Protein AF-A0A7X5US56-F1 (afdb_monomer)

Secondary structure (DSSP, 8-state):
-HHHHHHHHHHHTT-HHHHHHHHHHHHT--S-HHHHHHHHHHHHHHHHT--S-HHHHHHHHHHHHHH--

Sequence (69 aa):
MLLDGLLSGFCARRDLRSLCLLLPAYLGDLGGDDDAERLATHARMLHAERRLPEDAQAALSEVIEALAG

Radius of gyration: 10.99 Å; Cα contacts (8 Å, |Δi|>4): 50; chains: 1; bounding box: 29×21×29 Å

Organism: NCBI:txid1128677

pLDDT: mean 90.64, std 6.95, range [56.97, 95.75]

Structure (mmCIF, N/CA/C/O backbone):
data_AF-A0A7X5US56-F1
#
_entry.id   AF-A0A7X5US56-F1
#
loop_
_atom_site.group_PDB
_atom_site.id
_atom_site.type_symbol
_atom_site.label_atom_id
_atom_site.label_alt_id
_atom_site.label_comp_id
_atom_site.label_asym_id
_atom_site.label_entity_id
_atom_site.label_seq_id
_atom_site.pdbx_PDB_ins_code
_atom_site.Cartn_x
_atom_site.Cartn_y
_atom_site.Cartn_z
_atom_site.occupancy
_atom_site.B_iso_or_equiv
_atom_site.auth_seq_id
_atom_site.auth_comp_id
_atom_site.auth_asym_id
_atom_site.auth_atom_id
_atom_site.pdbx_PDB_model_num
ATO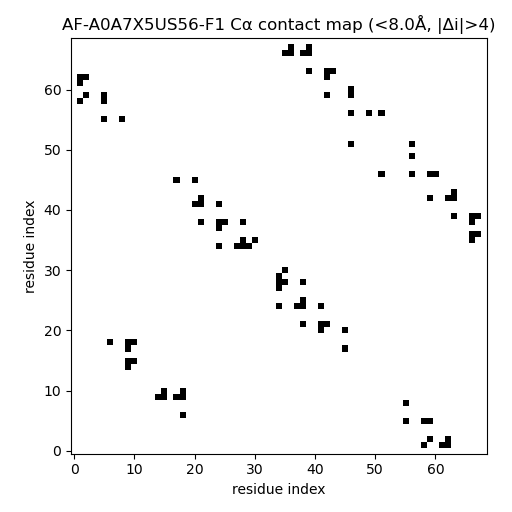M 1 N N . MET A 1 1 ? 1.715 -9.033 -1.226 1.00 61.06 1 MET A N 1
ATOM 2 C CA . MET A 1 1 ? 2.860 -8.145 -0.931 1.00 61.06 1 MET A CA 1
ATOM 3 C C . MET A 1 1 ? 2.450 -7.200 0.195 1.00 61.06 1 MET A C 1
ATOM 5 O O . MET A 1 1 ? 1.259 -6.952 0.320 1.00 61.06 1 MET A O 1
ATOM 9 N N . LEU A 1 2 ? 3.364 -6.727 1.054 1.00 79.56 2 LEU A N 1
ATOM 10 C CA . LEU A 1 2 ? 3.047 -5.928 2.264 1.00 79.56 2 LEU A CA 1
ATOM 11 C C . LEU A 1 2 ? 2.065 -4.767 1.999 1.00 79.56 2 LEU A C 1
ATOM 13 O O . LEU A 1 2 ? 1.144 -4.528 2.782 1.00 79.56 2 LEU A O 1
ATOM 17 N N . LEU A 1 3 ? 2.198 -4.121 0.839 1.00 87.00 3 LEU A N 1
ATOM 18 C CA . LEU A 1 3 ? 1.322 -3.039 0.403 1.00 87.00 3 LEU A CA 1
ATOM 19 C C . LEU A 1 3 ? -0.129 -3.481 0.136 1.00 87.00 3 LEU A C 1
ATOM 21 O O . LEU A 1 3 ? -1.049 -2.758 0.505 1.00 87.00 3 LEU A O 1
ATOM 25 N N . ASP A 1 4 ? -0.369 -4.674 -0.415 1.00 89.44 4 ASP A N 1
ATOM 26 C CA . AS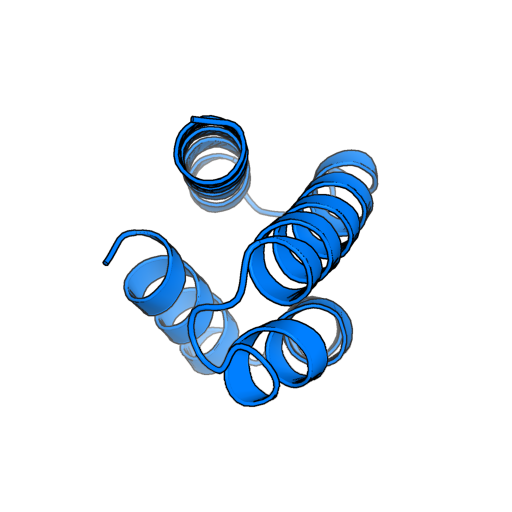P A 1 4 ? -1.733 -5.175 -0.666 1.00 89.44 4 ASP A CA 1
ATOM 27 C C . ASP A 1 4 ? -2.505 -5.357 0.648 1.00 89.44 4 ASP A C 1
ATOM 29 O O . ASP A 1 4 ? -3.690 -5.035 0.741 1.00 89.44 4 ASP A O 1
ATOM 33 N N . GLY A 1 5 ? -1.818 -5.846 1.687 1.00 91.12 5 GLY A N 1
ATOM 34 C CA . GLY A 1 5 ? -2.383 -5.988 3.029 1.00 91.12 5 GLY A CA 1
ATOM 35 C C . GLY A 1 5 ? -2.746 -4.633 3.632 1.00 91.12 5 GLY A C 1
ATOM 36 O O . GLY A 1 5 ? -3.844 -4.461 4.168 1.00 91.12 5 GLY A O 1
ATOM 37 N N . LEU A 1 6 ? -1.864 -3.644 3.465 1.00 92.44 6 LEU A N 1
ATOM 38 C CA . LEU A 1 6 ? -2.098 -2.276 3.912 1.00 92.44 6 LEU A CA 1
ATOM 39 C C . LEU A 1 6 ? -3.298 -1.634 3.185 1.00 92.44 6 LEU A C 1
ATOM 41 O O . LEU A 1 6 ? -4.197 -1.090 3.833 1.00 92.44 6 LEU A O 1
ATOM 45 N N . LEU A 1 7 ? -3.363 -1.762 1.855 1.00 93.94 7 LEU A N 1
ATOM 46 C CA . LEU A 1 7 ? -4.472 -1.266 1.034 1.00 93.94 7 LEU A CA 1
ATOM 47 C C . LEU A 1 7 ? -5.793 -1.954 1.396 1.00 93.94 7 LEU A C 1
ATOM 49 O O . LEU A 1 7 ? -6.808 -1.277 1.565 1.00 93.94 7 LEU A O 1
ATOM 53 N N . SER A 1 8 ? -5.782 -3.273 1.602 1.00 94.12 8 SER A N 1
ATOM 54 C CA . SER A 1 8 ? -6.951 -4.021 2.075 1.00 94.12 8 SER A CA 1
ATOM 55 C C . SER A 1 8 ? -7.443 -3.500 3.432 1.00 94.12 8 SER A C 1
ATOM 57 O O . SER A 1 8 ? -8.646 -3.308 3.628 1.00 94.12 8 SER A O 1
ATOM 59 N N . GLY A 1 9 ? -6.527 -3.195 4.356 1.00 93.69 9 GLY A N 1
ATOM 60 C CA . GLY A 1 9 ? -6.853 -2.586 5.647 1.00 93.69 9 GLY A CA 1
ATOM 61 C C . GLY A 1 9 ? -7.468 -1.186 5.520 1.00 93.69 9 GLY A C 1
ATOM 62 O O . GLY A 1 9 ? -8.407 -0.848 6.247 1.00 93.69 9 GLY A O 1
ATOM 63 N N . PHE A 1 10 ? -6.990 -0.359 4.587 1.00 95.06 10 PHE A N 1
ATOM 64 C CA . PHE A 1 10 ? -7.606 0.943 4.306 1.00 95.06 10 PHE A CA 1
ATOM 65 C C . PHE A 1 10 ? -8.994 0.808 3.673 1.00 95.06 10 PHE A C 1
ATOM 67 O O . PHE A 1 10 ? -9.916 1.514 4.086 1.00 95.06 10 PHE A O 1
ATOM 74 N N . CYS A 1 11 ? -9.177 -0.133 2.744 1.00 94.94 11 CYS A N 1
ATOM 75 C CA . CYS A 1 11 ? -10.472 -0.439 2.138 1.00 94.94 11 CYS A CA 1
ATOM 76 C C . CYS A 1 11 ? -11.502 -0.877 3.187 1.00 94.94 11 CYS A C 1
ATOM 78 O O . CYS A 1 11 ? -12.596 -0.314 3.241 1.00 94.94 11 CYS A O 1
ATOM 80 N N . ALA A 1 12 ? -11.137 -1.811 4.070 1.00 95.44 12 ALA A N 1
ATOM 81 C CA . ALA A 1 12 ? -12.015 -2.300 5.134 1.00 95.44 12 ALA A CA 1
ATOM 82 C C . ALA A 1 12 ? -12.470 -1.181 6.090 1.00 95.44 12 ALA A C 1
ATOM 84 O O . ALA A 1 12 ? -13.613 -1.172 6.545 1.00 95.44 12 ALA A O 1
ATOM 85 N N . ARG A 1 13 ? -11.594 -0.202 6.358 1.00 93.69 13 ARG A N 1
ATOM 86 C CA . ARG A 1 13 ? -11.875 0.956 7.226 1.00 93.69 13 ARG A CA 1
ATOM 87 C C . ARG A 1 13 ? -12.493 2.151 6.496 1.00 93.69 13 ARG A C 1
ATOM 89 O O . ARG A 1 13 ? -12.804 3.148 7.141 1.00 93.69 13 ARG A O 1
ATOM 96 N N . ARG A 1 14 ? -12.675 2.074 5.171 1.00 94.88 14 ARG A N 1
ATOM 97 C CA . ARG A 1 14 ? -13.092 3.201 4.315 1.00 94.88 14 ARG A CA 1
ATOM 98 C C . ARG A 1 14 ? -12.196 4.439 4.496 1.00 94.88 14 ARG A C 1
ATOM 100 O O . ARG A 1 14 ? -12.684 5.568 4.463 1.00 94.88 14 ARG A O 1
ATOM 107 N N . ASP A 1 15 ? -10.888 4.240 4.670 1.00 95.12 15 ASP A N 1
ATOM 108 C CA . ASP A 1 15 ? -9.916 5.334 4.799 1.00 95.12 15 ASP A CA 1
ATOM 109 C C . ASP A 1 15 ? -9.594 5.936 3.424 1.00 95.12 15 ASP A C 1
ATOM 111 O O . ASP A 1 15 ? -8.544 5.704 2.823 1.00 95.12 15 ASP A O 1
ATOM 115 N N . LEU A 1 16 ? -10.548 6.712 2.908 1.00 94.75 1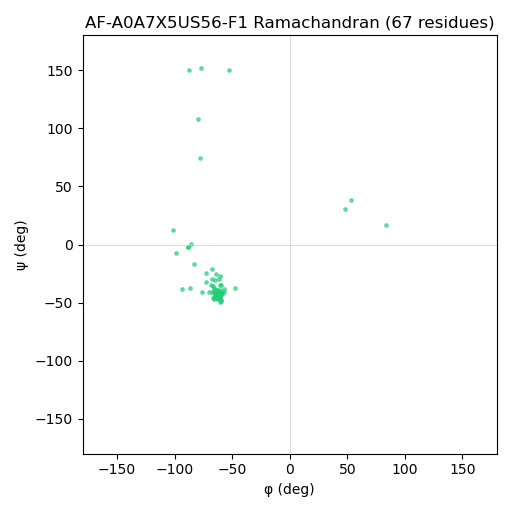6 LEU A N 1
ATOM 116 C CA . LEU A 1 16 ? -10.468 7.307 1.577 1.00 94.75 16 LEU A CA 1
ATOM 117 C C . LEU A 1 16 ? -9.279 8.259 1.432 1.00 94.75 16 LEU A C 1
ATOM 119 O O . LEU A 1 16 ? -8.734 8.367 0.342 1.00 94.75 16 LEU A O 1
ATOM 123 N N . ARG A 1 17 ? -8.841 8.924 2.510 1.00 93.75 17 ARG A N 1
ATOM 124 C CA . ARG A 1 17 ? -7.671 9.811 2.448 1.00 93.75 17 ARG A CA 1
ATOM 125 C C . ARG A 1 17 ? -6.398 9.028 2.152 1.00 93.75 17 ARG A C 1
ATOM 127 O O . ARG A 1 17 ? -5.645 9.431 1.273 1.00 93.75 17 ARG A O 1
ATOM 134 N N . SER A 1 18 ? -6.176 7.911 2.848 1.00 94.75 18 SER A N 1
ATOM 135 C CA . SER A 1 18 ? -4.998 7.061 2.611 1.00 94.75 18 SER A CA 1
ATOM 136 C C . SER A 1 18 ? -5.047 6.433 1.223 1.00 94.75 18 SER A C 1
ATOM 138 O O . SER A 1 18 ? -4.051 6.433 0.503 1.00 94.75 18 SER A O 1
ATOM 140 N N . LEU A 1 19 ? -6.231 5.964 0.818 1.00 94.56 19 LEU A N 1
ATOM 141 C CA . LEU A 1 19 ? -6.445 5.363 -0.496 1.00 94.56 19 LEU A CA 1
ATOM 142 C C . LEU A 1 19 ? -6.230 6.363 -1.637 1.00 94.56 19 LEU A C 1
ATOM 144 O O . LEU A 1 19 ? -5.551 6.023 -2.597 1.00 94.56 19 LEU A O 1
ATOM 148 N N . CYS A 1 20 ? -6.734 7.597 -1.535 1.00 94.06 20 CYS A N 1
ATOM 149 C CA . CYS A 1 20 ? -6.519 8.625 -2.560 1.00 94.06 20 CYS A CA 1
ATOM 150 C C . CYS A 1 20 ? -5.040 8.969 -2.762 1.00 94.06 20 CYS A C 1
ATOM 152 O O . CYS A 1 20 ? 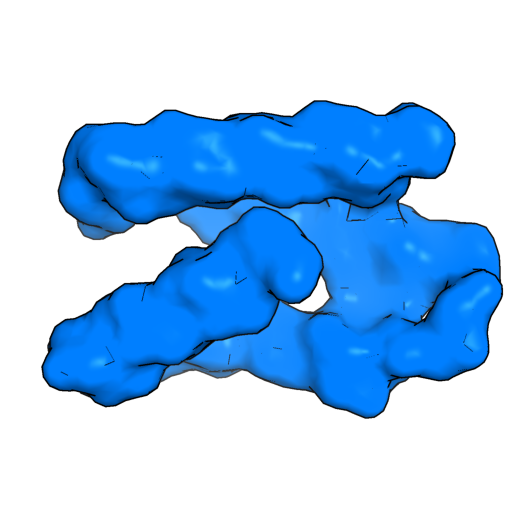-4.672 9.400 -3.850 1.00 94.06 20 CYS A O 1
ATOM 154 N N . LEU A 1 21 ? -4.208 8.799 -1.732 1.00 93.19 21 LEU A N 1
ATOM 155 C CA . LEU A 1 21 ? -2.790 9.131 -1.803 1.00 93.19 21 LEU A CA 1
ATOM 156 C C . LEU A 1 21 ? -1.953 7.973 -2.363 1.00 93.19 21 LEU A C 1
ATOM 158 O O . LEU A 1 21 ? -1.032 8.210 -3.138 1.00 93.19 21 LEU A O 1
ATOM 162 N N . LEU A 1 22 ? -2.289 6.725 -2.018 1.00 93.38 22 LEU A N 1
ATOM 163 C CA . LEU A 1 22 ? -1.518 5.549 -2.439 1.00 93.38 22 LEU A CA 1
ATOM 164 C C . LEU A 1 22 ? -2.023 4.876 -3.720 1.00 93.38 22 LEU A C 1
ATOM 166 O O . LEU A 1 22 ? -1.203 4.436 -4.523 1.00 93.38 22 LEU A O 1
ATOM 170 N N . LEU A 1 23 ? -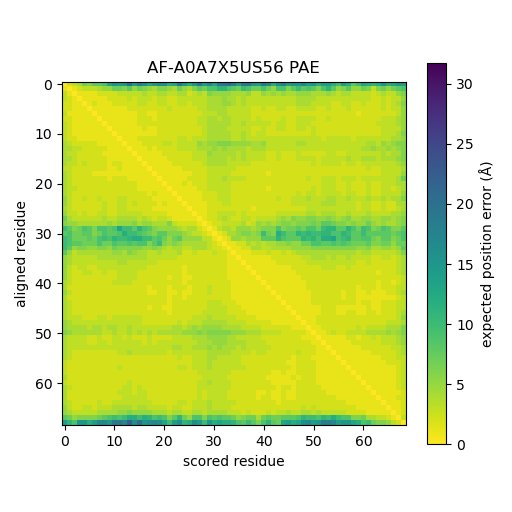3.341 4.782 -3.939 1.00 93.12 23 LEU A N 1
ATOM 171 C CA . LEU A 1 23 ? -3.896 4.026 -5.071 1.00 93.12 23 LEU A CA 1
ATOM 172 C C . LEU A 1 23 ? -3.429 4.529 -6.443 1.00 93.12 23 LEU A C 1
ATOM 174 O O . LEU A 1 23 ? -3.126 3.679 -7.277 1.00 93.12 23 LEU A O 1
ATOM 178 N N . PRO A 1 24 ? -3.343 5.848 -6.718 1.00 92.44 24 PRO A N 1
ATOM 179 C CA . PRO A 1 24 ? -2.875 6.311 -8.022 1.00 92.44 24 PRO A CA 1
ATOM 180 C C . PRO A 1 24 ? -1.434 5.884 -8.314 1.00 92.44 24 PRO A C 1
ATOM 182 O O . PRO A 1 24 ? -1.136 5.466 -9.430 1.00 92.44 24 PRO A O 1
ATOM 185 N N . ALA A 1 25 ? -0.549 5.956 -7.315 1.00 92.00 25 ALA A N 1
ATOM 186 C CA . ALA A 1 25 ? 0.841 5.542 -7.470 1.00 92.00 25 ALA A CA 1
ATOM 187 C C . ALA A 1 25 ? 0.962 4.019 -7.614 1.00 92.00 25 ALA A C 1
ATOM 189 O O . ALA A 1 25 ? 1.691 3.568 -8.486 1.00 92.00 25 ALA A O 1
ATOM 190 N N . TY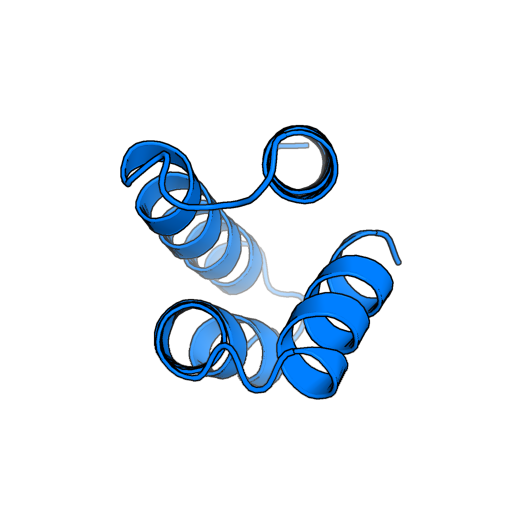R A 1 26 ? 0.193 3.253 -6.832 1.00 91.31 26 TYR A N 1
ATOM 191 C CA . TYR A 1 26 ? 0.166 1.788 -6.878 1.00 91.31 26 TYR A CA 1
ATOM 192 C C . TYR A 1 26 ? -0.391 1.235 -8.198 1.00 91.31 26 TYR A C 1
ATOM 194 O O . TYR A 1 26 ? 0.190 0.334 -8.782 1.00 91.31 26 TYR A O 1
ATOM 202 N N . LEU A 1 27 ? -1.506 1.777 -8.702 1.00 90.56 27 LEU A N 1
ATOM 203 C CA . LEU A 1 27 ? -2.087 1.335 -9.979 1.00 90.56 27 LEU A CA 1
ATOM 204 C C . LEU A 1 27 ? -1.277 1.799 -11.193 1.00 90.56 27 LEU A C 1
ATOM 206 O O . LEU A 1 27 ? -1.386 1.208 -12.264 1.00 90.56 27 LEU A O 1
ATOM 210 N N . GLY A 1 28 ? -0.521 2.885 -11.036 1.00 87.25 28 GLY A N 1
ATOM 211 C CA . GLY A 1 28 ? 0.404 3.381 -12.045 1.00 87.25 28 GLY A CA 1
ATOM 212 C C . GLY A 1 28 ? 1.786 2.734 -11.981 1.00 87.25 28 GLY A C 1
ATOM 213 O O . GLY A 1 28 ? 2.640 3.150 -12.755 1.00 87.25 28 GLY A O 1
ATOM 214 N N . ASP A 1 29 ? 2.023 1.797 -11.061 1.00 86.31 29 ASP A N 1
ATOM 215 C CA . ASP A 1 29 ? 3.283 1.067 -10.973 1.00 86.31 29 ASP A CA 1
ATOM 216 C C . ASP A 1 29 ? 3.315 -0.055 -12.011 1.00 86.31 29 ASP A C 1
ATOM 218 O O . ASP A 1 29 ? 2.590 -1.047 -11.911 1.00 86.31 29 ASP A O 1
ATOM 222 N N . LEU A 1 30 ? 4.128 0.139 -13.052 1.00 84.50 30 LEU A N 1
ATOM 223 C CA . LEU A 1 30 ? 4.319 -0.828 -14.130 1.00 84.50 30 LEU A CA 1
ATOM 224 C C . LEU A 1 30 ? 5.624 -1.623 -13.964 1.00 84.50 30 LEU A C 1
ATOM 226 O O . LEU A 1 30 ? 6.032 -2.325 -14.892 1.00 84.50 30 LEU A O 1
ATOM 230 N N . GLY A 1 31 ? 6.264 -1.537 -12.791 1.00 80.69 31 GLY A N 1
ATOM 231 C CA . GLY A 1 31 ? 7.520 -2.212 -12.469 1.00 80.69 31 GLY A CA 1
ATOM 232 C C . GLY A 1 31 ? 8.772 -1.470 -12.939 1.00 80.69 31 GLY A C 1
ATOM 233 O O . GLY A 1 31 ? 9.829 -2.090 -13.049 1.00 80.69 31 GLY A O 1
ATOM 234 N N . GLY A 1 32 ? 8.661 -0.178 -13.264 1.00 83.38 32 GLY A N 1
ATOM 235 C CA . GLY A 1 32 ? 9.811 0.680 -13.550 1.00 83.38 32 GLY A CA 1
ATOM 236 C C . GLY A 1 32 ? 10.386 1.315 -12.283 1.00 83.38 32 GLY A C 1
ATOM 237 O O . GLY A 1 32 ? 9.647 1.627 -11.352 1.00 83.38 32 GLY A O 1
ATOM 238 N N . ASP A 1 33 ? 11.692 1.583 -12.270 1.00 78.88 33 ASP A N 1
ATOM 239 C CA . ASP A 1 33 ? 12.367 2.221 -11.126 1.00 78.88 33 ASP A CA 1
ATOM 240 C C . ASP A 1 33 ? 11.738 3.586 -10.766 1.00 78.88 33 ASP A C 1
ATOM 242 O O . ASP A 1 33 ? 11.537 3.906 -9.593 1.00 78.88 33 ASP A O 1
ATOM 246 N N . ASP A 1 34 ? 11.337 4.365 -11.780 1.00 85.38 34 ASP A N 1
ATOM 247 C CA . ASP A 1 34 ? 10.644 5.651 -11.601 1.00 85.38 34 ASP A CA 1
ATOM 248 C C . ASP A 1 34 ? 9.260 5.495 -10.944 1.00 85.38 34 ASP A C 1
ATOM 250 O O . ASP A 1 34 ? 8.788 6.389 -10.232 1.00 85.38 34 ASP A O 1
ATOM 254 N N . ASP A 1 35 ? 8.588 4.367 -11.177 1.00 88.00 35 ASP A N 1
ATOM 255 C CA . ASP A 1 35 ? 7.284 4.086 -10.588 1.00 88.00 35 ASP A CA 1
ATOM 256 C C . ASP A 1 35 ? 7.413 3.674 -9.117 1.00 88.00 35 ASP A C 1
ATOM 258 O O . ASP A 1 35 ? 6.652 4.169 -8.275 1.00 88.00 35 ASP A O 1
ATOM 262 N N . ALA A 1 36 ? 8.418 2.851 -8.797 1.00 87.25 36 ALA A N 1
ATOM 263 C CA . ALA A 1 36 ? 8.736 2.453 -7.430 1.00 87.25 36 ALA A CA 1
ATOM 264 C C . ALA A 1 36 ? 9.093 3.669 -6.561 1.00 87.25 36 ALA A C 1
ATOM 266 O O . ALA A 1 36 ? 8.549 3.823 -5.463 1.00 87.25 36 ALA A O 1
ATOM 267 N N . GLU A 1 37 ? 9.910 4.602 -7.066 1.00 90.81 37 GLU A N 1
ATOM 268 C CA . GLU A 1 37 ? 10.248 5.828 -6.328 1.00 90.81 37 GLU A CA 1
ATOM 269 C C . GLU A 1 37 ? 9.030 6.751 -6.158 1.00 90.81 37 GLU A C 1
ATOM 271 O O . GLU A 1 37 ? 8.835 7.368 -5.101 1.00 90.81 37 GLU A O 1
ATOM 276 N N . ARG A 1 38 ? 8.144 6.820 -7.163 1.00 91.31 38 ARG A N 1
ATOM 277 C CA . ARG A 1 38 ? 6.886 7.573 -7.055 1.00 91.31 38 ARG A CA 1
ATOM 278 C C . ARG A 1 38 ? 5.987 6.980 -5.972 1.00 91.31 38 ARG A C 1
ATOM 280 O O . ARG A 1 38 ? 5.426 7.734 -5.171 1.00 91.31 38 ARG A O 1
ATOM 287 N N . LEU A 1 39 ? 5.867 5.656 -5.909 1.00 92.81 39 LEU A N 1
ATOM 288 C CA . LEU A 1 39 ? 5.117 4.956 -4.869 1.00 92.81 39 LEU A CA 1
ATOM 289 C C . LEU A 1 39 ? 5.744 5.155 -3.483 1.00 92.81 39 LEU A C 1
ATOM 291 O O . LEU A 1 39 ? 5.032 5.507 -2.538 1.00 92.81 39 LEU A O 1
ATOM 295 N N . ALA A 1 40 ? 7.069 5.041 -3.372 1.00 92.88 40 ALA A N 1
ATOM 296 C CA . ALA A 1 40 ? 7.812 5.292 -2.140 1.00 92.88 40 ALA A CA 1
ATOM 297 C C . ALA A 1 40 ? 7.596 6.723 -1.629 1.00 92.88 40 ALA A C 1
ATOM 299 O O . ALA A 1 40 ? 7.356 6.940 -0.441 1.00 92.88 40 ALA A O 1
ATOM 300 N N . THR A 1 41 ? 7.606 7.709 -2.527 1.00 94.56 41 THR A N 1
ATOM 301 C CA . THR A 1 41 ? 7.350 9.116 -2.192 1.00 94.56 41 THR A CA 1
ATOM 302 C C . THR A 1 41 ? 5.967 9.307 -1.572 1.00 94.56 41 THR A C 1
ATOM 304 O O . THR A 1 41 ? 5.848 9.912 -0.504 1.00 94.56 41 THR A O 1
ATOM 307 N N . HIS A 1 42 ? 4.923 8.743 -2.181 1.00 95.12 42 HIS A N 1
ATOM 308 C CA . HIS A 1 42 ? 3.562 8.834 -1.647 1.00 95.12 42 HIS A CA 1
ATOM 309 C C . HIS A 1 42 ? 3.427 8.085 -0.311 1.00 95.12 42 HIS A C 1
ATOM 311 O O . HIS A 1 42 ? 2.811 8.594 0.628 1.00 95.12 42 HIS A O 1
ATOM 317 N N . ALA A 1 43 ? 4.066 6.922 -0.169 1.00 94.56 43 ALA A N 1
ATOM 318 C CA . ALA A 1 43 ? 4.107 6.189 1.094 1.00 94.56 43 ALA A CA 1
ATOM 319 C C . ALA A 1 43 ? 4.772 7.004 2.217 1.00 94.56 43 ALA A C 1
ATOM 321 O O . ALA A 1 43 ? 4.210 7.115 3.309 1.00 94.56 43 ALA A O 1
ATOM 322 N N . ARG A 1 44 ? 5.909 7.659 1.942 1.00 95.50 44 ARG A N 1
ATOM 323 C CA . ARG A 1 44 ? 6.59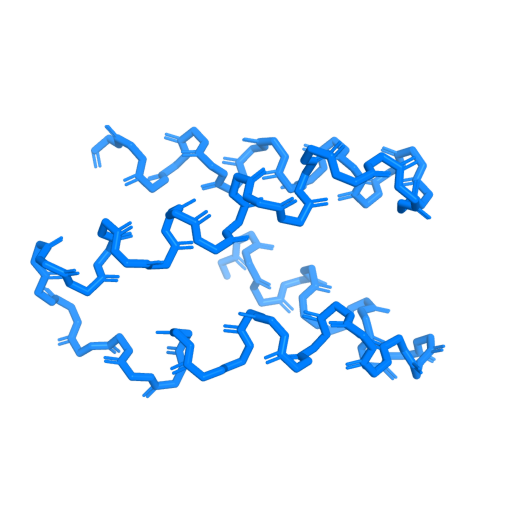1 8.556 2.893 1.00 95.50 44 ARG A CA 1
ATOM 324 C C . ARG A 1 44 ? 5.720 9.753 3.277 1.00 95.50 44 ARG A C 1
ATOM 326 O O . ARG A 1 44 ? 5.670 10.103 4.455 1.00 95.50 44 ARG A O 1
ATOM 333 N N . MET A 1 45 ? 5.005 10.351 2.321 1.00 95.38 45 MET A N 1
ATOM 334 C CA . MET A 1 45 ? 4.064 11.444 2.597 1.00 95.38 45 MET A CA 1
ATOM 335 C C . MET A 1 45 ? 2.953 11.000 3.551 1.00 95.38 45 MET A C 1
ATOM 337 O O . MET A 1 45 ? 2.737 11.653 4.570 1.00 95.38 45 MET A O 1
ATOM 341 N N . LEU A 1 46 ? 2.304 9.862 3.277 1.00 95.25 46 LEU A N 1
ATOM 342 C CA . LEU A 1 46 ? 1.278 9.313 4.167 1.00 95.25 46 LEU A CA 1
ATOM 343 C C . LEU A 1 46 ? 1.845 9.007 5.559 1.00 95.25 46 LEU A C 1
ATOM 345 O O . LEU A 1 46 ? 1.218 9.322 6.570 1.00 95.25 46 LEU A O 1
ATOM 349 N N . HIS A 1 47 ? 3.042 8.422 5.619 1.00 95.31 47 HIS A N 1
ATOM 350 C CA . HIS A 1 47 ? 3.706 8.096 6.875 1.00 95.31 47 HIS A CA 1
ATOM 351 C C . HIS A 1 47 ? 3.988 9.358 7.708 1.00 95.31 47 HIS A C 1
ATOM 353 O O . HIS A 1 47 ? 3.770 9.360 8.921 1.00 95.31 47 HIS A O 1
ATOM 359 N N . ALA A 1 48 ? 4.404 10.455 7.070 1.00 95.75 48 ALA A N 1
ATOM 360 C CA . ALA A 1 48 ? 4.673 11.729 7.733 1.00 95.75 48 ALA A CA 1
ATOM 361 C C . ALA A 1 48 ? 3.425 12.369 8.371 1.00 95.75 48 ALA A C 1
ATOM 363 O O . ALA A 1 48 ? 3.554 13.098 9.354 1.00 95.75 48 ALA A O 1
ATOM 364 N N . GLU A 1 49 ? 2.218 12.068 7.877 1.00 94.44 49 GLU A N 1
ATOM 365 C CA . GLU A 1 49 ? 0.972 12.566 8.475 1.00 94.44 49 GLU A CA 1
ATOM 366 C C . GLU A 1 49 ? 0.698 11.978 9.869 1.00 94.44 49 GLU A C 1
ATOM 368 O O . GLU A 1 49 ? -0.066 12.570 10.632 1.00 94.44 49 GLU A O 1
ATOM 373 N N . ARG A 1 50 ? 1.296 10.822 10.211 1.00 91.69 50 ARG A N 1
ATOM 374 C CA . ARG A 1 50 ? 1.172 10.135 11.518 1.00 91.69 50 ARG A CA 1
ATOM 375 C C . ARG A 1 50 ? -0.268 9.988 12.031 1.00 91.69 50 ARG A C 1
ATOM 377 O O . ARG A 1 50 ? -0.517 9.996 13.235 1.00 91.69 50 ARG A O 1
ATOM 384 N N . ARG A 1 51 ? -1.228 9.871 11.115 1.00 92.62 51 ARG A N 1
ATOM 385 C CA . ARG A 1 51 ? -2.661 9.754 11.430 1.00 92.62 51 ARG A CA 1
ATOM 386 C C . ARG A 1 51 ? -3.179 8.319 11.405 1.00 92.62 51 ARG A C 1
ATOM 388 O O . ARG A 1 51 ? -4.355 8.098 11.688 1.00 92.62 51 ARG A O 1
ATOM 395 N N . LEU A 1 52 ? -2.347 7.372 10.975 1.00 92.44 52 LEU A N 1
ATOM 396 C CA . LEU A 1 52 ? -2.722 5.969 10.917 1.00 92.44 52 LEU A CA 1
ATOM 397 C C . LEU A 1 52 ? -2.676 5.352 12.322 1.00 92.44 52 LEU A C 1
ATOM 399 O O . LEU A 1 52 ? -1.884 5.787 13.159 1.00 92.44 52 LEU A O 1
ATOM 403 N N . PRO A 1 53 ? -3.494 4.322 12.580 1.00 91.69 53 PRO A N 1
ATOM 404 C CA . PRO A 1 53 ? -3.297 3.429 13.717 1.00 91.69 53 PRO A CA 1
ATOM 405 C C . PRO A 1 53 ? -1.871 2.854 13.749 1.00 91.69 53 PRO A C 1
ATOM 407 O O . PRO A 1 53 ? -1.253 2.694 12.698 1.00 91.69 53 PRO A O 1
ATOM 410 N N . GLU A 1 54 ? -1.351 2.550 14.939 1.00 92.75 54 GLU A N 1
ATOM 411 C CA . GLU A 1 54 ? 0.054 2.161 15.156 1.00 92.75 54 GLU A CA 1
ATOM 412 C C . GLU A 1 54 ? 0.485 0.942 14.325 1.00 92.75 54 GLU A C 1
ATOM 414 O O . GLU A 1 54 ? 1.550 0.956 13.713 1.00 92.75 54 GLU A O 1
ATOM 419 N N . ASP A 1 55 ? -0.381 -0.067 14.223 1.00 90.88 55 ASP A N 1
ATOM 420 C CA . ASP A 1 55 ? -0.185 -1.260 13.394 1.00 90.88 55 ASP A CA 1
ATOM 421 C C . ASP A 1 55 ? -0.042 -0.909 11.905 1.00 90.88 55 ASP A C 1
ATOM 423 O O . ASP A 1 55 ? 0.867 -1.377 11.221 1.00 90.88 55 ASP A O 1
ATOM 427 N N . ALA A 1 56 ? -0.914 -0.034 11.402 1.00 92.56 56 ALA A N 1
ATOM 428 C CA . ALA A 1 56 ? -0.883 0.416 10.016 1.00 92.56 56 ALA A CA 1
ATOM 429 C C . ALA A 1 56 ? 0.291 1.368 9.740 1.00 92.56 56 ALA A C 1
ATOM 431 O O . ALA A 1 56 ? 0.825 1.377 8.633 1.00 92.56 56 ALA A O 1
ATOM 432 N N . GLN A 1 57 ? 0.696 2.157 10.734 1.00 94.62 57 GLN A N 1
ATOM 433 C CA . GLN A 1 57 ? 1.860 3.029 10.649 1.00 94.62 57 GLN A CA 1
ATOM 434 C C . GLN A 1 57 ? 3.149 2.203 10.540 1.00 94.62 57 GLN A C 1
ATOM 436 O O . GLN A 1 57 ? 3.956 2.482 9.658 1.00 94.62 57 GLN A O 1
ATOM 441 N N . ALA A 1 58 ? 3.305 1.169 11.374 1.00 94.50 58 ALA A N 1
ATOM 442 C CA . ALA A 1 58 ? 4.450 0.260 11.331 1.00 94.50 58 ALA A CA 1
ATOM 443 C C . ALA A 1 58 ? 4.514 -0.512 10.003 1.00 94.50 58 ALA A C 1
ATOM 445 O O . ALA A 1 58 ? 5.550 -0.523 9.343 1.00 94.50 58 ALA A O 1
ATOM 446 N N . ALA A 1 59 ? 3.382 -1.058 9.548 1.00 94.12 59 ALA A N 1
ATOM 447 C CA . ALA A 1 59 ? 3.304 -1.733 8.253 1.00 94.12 59 ALA A CA 1
ATOM 448 C C . ALA A 1 59 ? 3.651 -0.796 7.079 1.00 94.12 59 ALA A C 1
ATOM 450 O O . ALA A 1 59 ? 4.269 -1.218 6.103 1.00 94.12 59 ALA A O 1
ATOM 451 N N . LEU A 1 60 ? 3.288 0.489 7.161 1.00 94.69 60 LEU A N 1
ATOM 452 C CA . LEU A 1 60 ? 3.678 1.481 6.159 1.00 94.69 60 LEU A CA 1
ATOM 453 C C . LEU A 1 60 ? 5.188 1.779 6.191 1.00 94.69 60 LEU A C 1
ATOM 455 O O . LEU A 1 60 ? 5.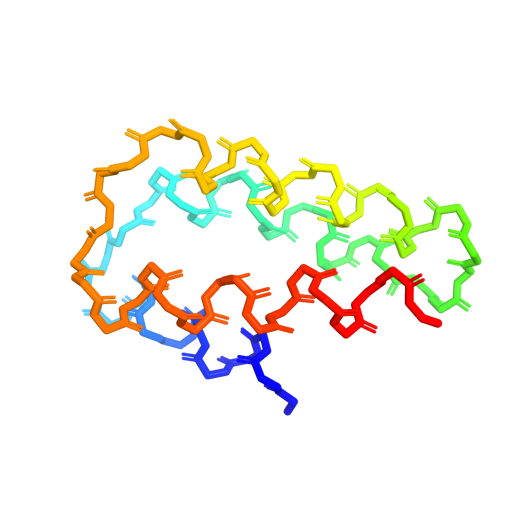767 1.993 5.129 1.00 94.69 60 LEU A O 1
ATOM 459 N N . SER A 1 61 ? 5.835 1.765 7.363 1.00 94.56 61 SER A N 1
ATOM 460 C CA . SER A 1 61 ? 7.299 1.872 7.459 1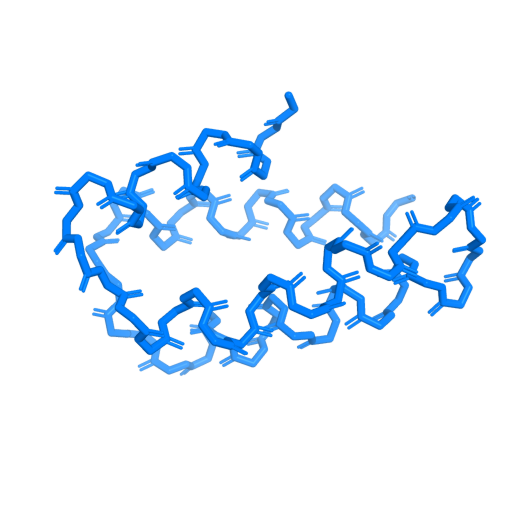.00 94.56 61 SER A CA 1
ATOM 461 C C . SER A 1 61 ? 7.993 0.711 6.740 1.00 94.56 61 SER A C 1
ATOM 463 O O . SER A 1 61 ? 8.874 0.956 5.921 1.00 94.56 61 SER A O 1
ATOM 465 N N . GLU A 1 62 ? 7.538 -0.527 6.957 1.00 94.38 62 GLU A N 1
ATOM 466 C CA . GLU A 1 62 ? 8.082 -1.715 6.278 1.00 94.38 62 GLU A CA 1
ATOM 467 C C . GLU A 1 62 ? 7.919 -1.635 4.752 1.00 94.38 62 GLU A C 1
ATOM 469 O O . GLU A 1 62 ? 8.826 -1.991 4.001 1.00 94.38 62 GLU A O 1
ATOM 474 N N . VAL A 1 63 ? 6.780 -1.120 4.270 1.00 93.25 63 VAL A N 1
ATOM 475 C CA . VAL A 1 63 ? 6.564 -0.879 2.834 1.00 93.25 63 VAL A CA 1
ATOM 476 C C . VAL A 1 63 ? 7.567 0.136 2.281 1.00 93.25 63 VAL A C 1
ATOM 478 O O . VAL A 1 63 ? 8.108 -0.080 1.202 1.00 93.25 63 VAL A O 1
ATOM 481 N N . ILE A 1 64 ? 7.827 1.236 2.994 1.00 93.31 64 ILE A N 1
ATOM 482 C CA . ILE A 1 64 ? 8.791 2.258 2.555 1.00 93.31 64 ILE A CA 1
ATOM 483 C C . ILE A 1 64 ? 10.204 1.675 2.471 1.00 93.31 64 ILE A C 1
ATOM 485 O O . ILE A 1 64 ? 10.917 1.972 1.516 1.00 93.31 64 ILE A O 1
ATOM 489 N N . GLU A 1 65 ? 10.602 0.860 3.447 1.00 92.38 65 GLU A N 1
ATOM 490 C CA . GLU A 1 65 ? 11.903 0.183 3.446 1.00 92.38 65 GLU A CA 1
ATOM 491 C C . GLU A 1 65 ? 12.027 -0.797 2.275 1.00 92.38 65 GLU A C 1
ATOM 493 O O . GLU A 1 65 ? 13.050 -0.808 1.597 1.00 92.38 65 GLU A O 1
ATOM 498 N N . ALA A 1 66 ? 10.966 -1.555 1.982 1.00 89.81 66 ALA A N 1
ATOM 499 C CA . ALA A 1 66 ? 10.938 -2.493 0.863 1.00 89.81 66 ALA A CA 1
ATOM 500 C C . ALA A 1 66 ? 10.974 -1.811 -0.516 1.00 89.81 66 ALA A C 1
ATOM 502 O O . ALA A 1 66 ? 11.469 -2.405 -1.465 1.00 89.81 66 ALA A O 1
ATOM 503 N N . LEU A 1 67 ? 10.445 -0.589 -0.636 1.00 86.31 67 LEU A N 1
ATOM 504 C CA . LEU A 1 67 ? 10.466 0.191 -1.881 1.00 86.31 67 LEU A CA 1
ATOM 505 C C . LEU A 1 67 ? 11.778 0.958 -2.098 1.00 86.31 67 LEU A C 1
ATOM 507 O O . LEU A 1 67 ? 12.022 1.441 -3.196 1.00 86.31 67 LEU A O 1
ATOM 511 N N . ALA A 1 68 ? 12.593 1.126 -1.054 1.00 76.06 68 ALA A N 1
ATOM 512 C CA . ALA A 1 68 ? 13.881 1.814 -1.132 1.00 76.06 68 ALA A CA 1
ATOM 513 C C . ALA A 1 68 ? 15.053 0.878 -1.495 1.00 76.06 68 ALA A C 1
ATOM 515 O O . ALA A 1 68 ? 16.191 1.350 -1.565 1.00 76.06 68 ALA A O 1
ATOM 516 N N . GLY A 1 69 ? 14.783 -0.424 -1.644 1.00 56.97 69 GLY A N 1
ATOM 517 C CA . GLY A 1 69 ? 15.762 -1.489 -1.877 1.00 56.97 69 GLY A CA 1
ATOM 518 C C . GLY A 1 69 ? 15.791 -1.990 -3.310 1.00 56.97 69 GLY A C 1
ATOM 519 O O . GLY A 1 69 ? 14.704 -2.103 -3.914 1.00 56.97 69 GLY A O 1
#

Mean predicted aligned error: 3.12 Å

Solvent-accessible surface area (backbone atoms only — not comparable to full-atom values): 3958 Å² total; per-residue (Å²): 106,75,60,58,57,52,50,50,54,33,59,77,69,64,40,57,70,61,44,68,54,42,47,62,36,57,75,62,44,83,84,43,74,73,29,40,50,50,33,31,52,38,47,50,53,58,58,72,63,69,76,58,58,69,71,59,44,53,54,49,51,54,42,39,56,61,47,76,104

Foldseek 3Di:
DLVVVLLVVCVVVVVVVLCVLQVVLVVPCPPDLVSLVSNLVSLVVVLVVVPDDPVSSVSSVVSNVVSVD

Nearest PDB structures (foldseek):
  4hwh-assembly1_A  TM=3.008E-01  e=9.286E+00  Arabidopsis thaliana